Protein AF-A0A920LFT1-F1 (afdb_monomer_lite)

Secondary structure (DSSP, 8-state):
--HHHHHHHHHHHHHHHHHHGGG----GGGGS-----

Foldseek 3Di:
DDPVVVVVVVVVVVVVCVVCPVNDDDCVCVVDPDPPD

Sequence (37 aa):
MSRSDRMSKYNQLLRIEEELGDNAKFLGKDAFNVNLS

Structure (mmCIF, N/CA/C/O backbone):
data_AF-A0A920LFT1-F1
#
_entry.id   AF-A0A920LFT1-F1
#
loop_
_atom_site.group_PDB
_atom_site.id
_atom_site.type_symbol
_atom_site.label_atom_id
_atom_site.label_alt_id
_atom_site.label_comp_id
_atom_site.label_asym_id
_atom_site.label_entity_id
_atom_site.label_seq_id
_atom_site.pdbx_PDB_ins_code
_atom_site.Cartn_x
_atom_site.Cartn_y
_atom_site.Cartn_z
_atom_site.occupancy
_atom_site.B_iso_or_equiv
_atom_site.auth_seq_id
_atom_site.auth_comp_id
_atom_site.auth_asym_id
_atom_site.auth_atom_id
_atom_site.pdbx_PDB_model_num
ATOM 1 N N . MET A 1 1 ? 19.739 -1.721 8.606 1.00 60.41 1 MET A N 1
ATOM 2 C CA . MET A 1 1 ? 18.307 -1.649 8.961 1.00 60.41 1 MET A CA 1
ATOM 3 C C . MET A 1 1 ? 17.922 -2.986 9.566 1.00 60.41 1 MET A C 1
ATOM 5 O O . MET A 1 1 ? 18.022 -3.999 8.879 1.00 60.41 1 MET A O 1
ATOM 9 N N . SER A 1 2 ? 17.630 -3.011 10.864 1.00 82.00 2 SER A N 1
ATOM 10 C CA . SER A 1 2 ? 17.326 -4.241 11.599 1.00 82.00 2 SER A CA 1
ATOM 11 C C . SER A 1 2 ? 15.986 -4.830 11.138 1.00 82.00 2 SER A C 1
ATOM 13 O O . SER A 1 2 ? 15.160 -4.133 10.542 1.00 82.00 2 SER A O 1
ATOM 15 N N . ARG A 1 3 ? 15.740 -6.116 11.418 1.00 84.62 3 ARG A N 1
ATOM 16 C CA . ARG A 1 3 ? 14.456 -6.780 11.122 1.00 84.62 3 ARG A CA 1
ATOM 17 C C . ARG A 1 3 ? 13.285 -5.987 11.712 1.00 84.62 3 ARG A C 1
ATOM 19 O O . ARG A 1 3 ? 12.274 -5.805 11.042 1.00 84.62 3 ARG A O 1
ATOM 26 N N . SER A 1 4 ? 13.463 -5.454 12.919 1.00 86.44 4 SER A N 1
ATOM 27 C CA . SER A 1 4 ? 12.456 -4.664 13.632 1.00 86.44 4 SER A CA 1
ATOM 28 C C . SER A 1 4 ? 12.146 -3.328 12.956 1.00 86.44 4 SER A C 1
ATOM 30 O O . SER A 1 4 ? 10.977 -2.966 12.852 1.00 86.44 4 SER A O 1
ATOM 32 N N . ASP A 1 5 ? 13.157 -2.632 12.422 1.00 85.56 5 ASP A N 1
ATOM 33 C CA . ASP A 1 5 ? 12.952 -1.362 11.708 1.00 85.56 5 ASP A CA 1
ATOM 34 C C . ASP A 1 5 ? 12.080 -1.574 10.470 1.00 85.56 5 ASP A C 1
ATOM 36 O O . ASP A 1 5 ? 11.191 -0.779 10.176 1.00 85.56 5 ASP A O 1
ATOM 40 N N . ARG A 1 6 ? 12.300 -2.688 9.762 1.00 91.94 6 ARG A N 1
ATOM 41 C CA . ARG A 1 6 ? 11.499 -3.069 8.598 1.00 91.94 6 ARG A CA 1
ATOM 42 C C . ARG A 1 6 ? 10.058 -3.406 8.990 1.00 91.94 6 ARG A C 1
ATOM 44 O O . ARG A 1 6 ? 9.132 -2.902 8.363 1.00 91.94 6 ARG A O 1
ATOM 51 N N . MET A 1 7 ? 9.871 -4.215 10.034 1.00 93.44 7 MET A N 1
ATOM 52 C CA . MET A 1 7 ? 8.533 -4.595 10.511 1.00 93.44 7 MET A CA 1
ATOM 53 C C . MET A 1 7 ? 7.728 -3.381 10.989 1.00 93.44 7 MET A C 1
ATOM 55 O O . MET A 1 7 ? 6.549 -3.270 10.671 1.00 93.44 7 MET A O 1
ATOM 59 N N . SER A 1 8 ? 8.365 -2.437 11.686 1.00 93.69 8 SER A N 1
ATOM 60 C CA . SER A 1 8 ? 7.710 -1.212 12.159 1.00 93.69 8 SER A CA 1
ATOM 61 C C . SER A 1 8 ? 7.140 -0.375 11.008 1.00 93.69 8 SER A C 1
ATOM 63 O O . SER A 1 8 ? 6.006 0.097 11.089 1.00 93.69 8 SER A O 1
ATOM 65 N N . LYS A 1 9 ? 7.879 -0.258 9.893 1.00 92.69 9 LYS A N 1
ATOM 66 C CA . LYS A 1 9 ? 7.414 0.457 8.694 1.00 92.69 9 LYS A CA 1
ATOM 67 C C . LYS A 1 9 ? 6.202 -0.215 8.047 1.00 92.69 9 LYS A C 1
ATOM 69 O O . LYS A 1 9 ? 5.251 0.484 7.716 1.00 92.69 9 LYS A O 1
ATOM 74 N N . TYR A 1 10 ? 6.191 -1.543 7.924 1.00 94.94 10 TYR A N 1
ATOM 75 C CA . TYR A 1 10 ? 5.020 -2.261 7.404 1.00 94.94 10 TYR A CA 1
ATOM 76 C C . TYR A 1 10 ? 3.800 -2.118 8.316 1.00 94.94 10 TYR A C 1
ATOM 78 O O . TYR A 1 10 ? 2.717 -1.798 7.841 1.00 94.94 10 TYR A O 1
ATOM 86 N N . ASN A 1 11 ? 3.982 -2.251 9.630 1.00 94.81 11 ASN A N 1
ATOM 87 C CA . ASN A 1 11 ? 2.896 -2.072 10.598 1.00 94.81 11 ASN A CA 1
ATOM 88 C C . ASN A 1 11 ? 2.349 -0.639 10.611 1.00 94.81 11 ASN A C 1
ATOM 90 O O . ASN A 1 11 ? 1.204 -0.403 10.985 1.00 94.81 11 ASN A O 1
ATOM 94 N N . GLN A 1 12 ? 3.172 0.346 10.260 1.00 96.25 12 GLN A N 1
ATOM 95 C CA . GLN A 1 12 ? 2.710 1.716 10.099 1.00 96.25 12 GLN A CA 1
ATOM 96 C C . GLN A 1 12 ? 1.835 1.867 8.848 1.00 96.25 12 GLN A C 1
ATOM 98 O O . GLN A 1 12 ? 0.802 2.517 8.936 1.00 96.25 12 GLN A O 1
ATOM 103 N N . LEU A 1 13 ? 2.201 1.239 7.726 1.00 95.00 13 LEU A N 1
ATOM 104 C CA . LEU A 1 13 ? 1.374 1.240 6.513 1.00 95.00 13 LEU A CA 1
ATOM 105 C C . LEU A 1 13 ? 0.018 0.563 6.745 1.00 95.00 13 LEU A C 1
ATOM 107 O O . LEU A 1 13 ? -0.992 1.134 6.358 1.00 95.00 13 LEU A O 1
ATOM 111 N N . LEU A 1 14 ? -0.010 -0.580 7.440 1.00 93.88 14 LEU A N 1
ATOM 112 C CA . LEU A 1 14 ? -1.259 -1.283 7.771 1.00 93.88 14 LEU A CA 1
ATOM 113 C C . LEU A 1 14 ? -2.208 -0.420 8.613 1.00 93.88 14 LEU A C 1
ATOM 115 O O . LEU A 1 14 ? -3.394 -0.350 8.327 1.00 93.88 14 LEU A O 1
ATOM 119 N N . ARG A 1 15 ? -1.683 0.298 9.615 1.00 96.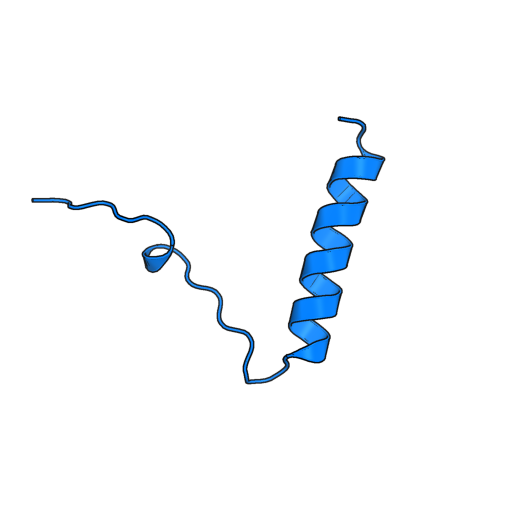50 15 ARG A N 1
ATOM 120 C CA . ARG A 1 15 ? -2.499 1.215 10.431 1.00 96.50 15 ARG A CA 1
ATOM 121 C C . ARG A 1 15 ? -3.058 2.384 9.620 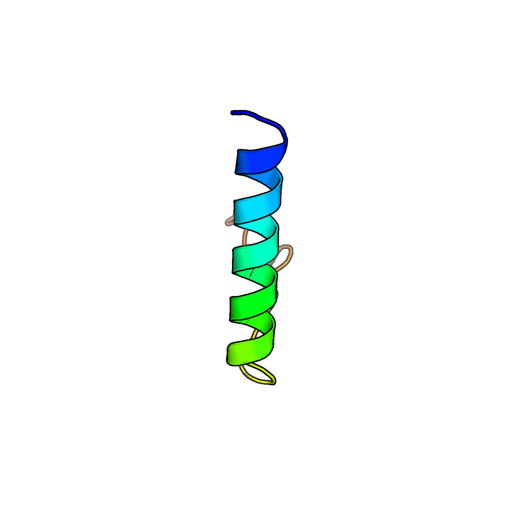1.00 96.50 15 ARG A C 1
ATOM 123 O O . ARG A 1 15 ? -4.190 2.782 9.844 1.00 96.50 15 ARG A O 1
ATOM 130 N N . ILE A 1 16 ? -2.270 2.924 8.688 1.00 95.00 16 ILE A N 1
ATOM 131 C CA . ILE A 1 16 ? -2.711 4.001 7.788 1.00 95.00 16 ILE A CA 1
ATOM 132 C C . ILE A 1 16 ? -3.787 3.488 6.820 1.00 95.00 16 ILE A C 1
ATOM 134 O O . ILE A 1 16 ? -4.743 4.198 6.537 1.00 95.00 16 ILE A O 1
ATOM 138 N N . GLU A 1 17 ? -3.648 2.260 6.320 1.00 94.69 17 GLU A N 1
ATOM 139 C CA . GLU A 1 17 ? -4.650 1.609 5.471 1.00 94.69 17 GLU A CA 1
ATOM 140 C C . GLU A 1 17 ? -5.972 1.395 6.225 1.00 94.69 17 GLU A C 1
ATOM 142 O O . GLU A 1 17 ? -7.027 1.764 5.716 1.00 94.69 17 GLU A O 1
ATOM 147 N N . GLU A 1 18 ? -5.912 0.898 7.465 1.00 94.94 18 GLU A N 1
ATOM 148 C CA . GLU A 1 18 ? -7.085 0.759 8.338 1.00 94.94 18 GLU A CA 1
ATOM 149 C C . GLU A 1 18 ? -7.747 2.110 8.659 1.00 94.94 1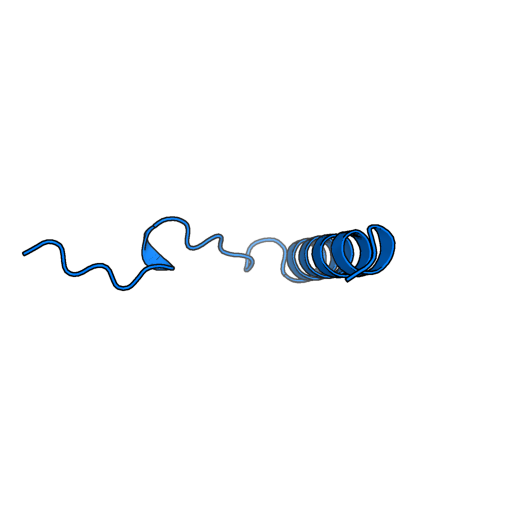8 GLU A C 1
ATOM 151 O O . GLU A 1 18 ? -8.972 2.206 8.648 1.00 94.94 18 GLU A O 1
ATOM 156 N N . GLU A 1 19 ? -6.962 3.163 8.917 1.00 96.62 19 GLU A N 1
ATOM 157 C CA . GLU A 1 19 ? -7.472 4.512 9.208 1.00 96.62 19 GLU A CA 1
ATOM 158 C C . GLU A 1 19 ? -8.165 5.151 7.994 1.00 96.62 19 GLU A C 1
ATOM 160 O O . GLU A 1 19 ? -9.175 5.841 8.136 1.00 96.62 19 GLU A O 1
ATOM 165 N N . LEU A 1 20 ? -7.640 4.914 6.790 1.00 95.38 20 LEU A N 1
ATOM 166 C CA . LEU A 1 20 ? -8.195 5.448 5.547 1.00 95.38 20 LEU A CA 1
ATOM 167 C C . LEU A 1 20 ? -9.431 4.675 5.061 1.00 95.38 20 LEU A C 1
ATOM 169 O O . LEU A 1 20 ? -10.251 5.254 4.339 1.00 95.38 20 LEU A O 1
ATOM 173 N N . GLY A 1 21 ? -9.572 3.401 5.445 1.00 94.00 21 GLY A N 1
ATOM 174 C CA . GLY A 1 21 ? -10.690 2.540 5.059 1.00 94.00 21 GLY A CA 1
ATOM 175 C C . GLY A 1 21 ? -10.899 2.533 3.543 1.00 94.00 21 GLY A C 1
ATOM 176 O O . GLY A 1 21 ? -9.964 2.309 2.777 1.00 94.00 21 GLY A O 1
ATOM 177 N N . ASP A 1 22 ? -12.111 2.869 3.099 1.00 93.50 22 ASP A N 1
ATOM 178 C CA . ASP A 1 22 ? -12.483 2.899 1.676 1.00 93.50 22 ASP A CA 1
ATOM 179 C C . ASP A 1 22 ? -11.696 3.927 0.837 1.00 93.50 22 ASP A C 1
ATOM 181 O O . ASP A 1 22 ? -11.679 3.846 -0.392 1.00 93.50 22 ASP A O 1
ATOM 185 N N . ASN A 1 23 ? -11.030 4.897 1.475 1.00 92.38 23 ASN A N 1
ATOM 186 C CA . ASN A 1 23 ? -10.188 5.877 0.784 1.00 92.38 23 ASN A CA 1
ATOM 187 C C . ASN A 1 23 ? -8.756 5.372 0.539 1.00 92.38 23 ASN A C 1
ATOM 189 O O . ASN A 1 23 ? -7.992 6.024 -0.180 1.00 92.38 23 ASN A O 1
ATOM 193 N N . ALA A 1 24 ? -8.360 4.237 1.125 1.00 93.00 24 ALA A N 1
ATOM 194 C CA . ALA A 1 24 ? -7.052 3.646 0.888 1.00 93.00 24 ALA A CA 1
ATOM 195 C C . ALA A 1 24 ? -6.989 3.053 -0.529 1.00 93.00 24 ALA A C 1
ATOM 197 O O . ALA A 1 24 ? -7.787 2.194 -0.901 1.00 93.00 24 ALA A O 1
ATOM 198 N N . LYS A 1 25 ? -6.013 3.486 -1.338 1.00 92.56 25 LYS A N 1
ATOM 199 C CA . LYS A 1 25 ? -5.823 2.973 -2.702 1.00 92.56 25 LYS A CA 1
ATOM 200 C C . LYS A 1 25 ? -4.423 2.406 -2.897 1.00 92.56 25 LYS A C 1
ATOM 202 O O . LYS A 1 25 ? -3.434 3.137 -2.869 1.00 92.56 25 LYS A O 1
ATOM 207 N N . PHE A 1 26 ? -4.346 1.112 -3.196 1.00 89.88 26 PHE A N 1
ATOM 208 C CA . PHE A 1 26 ? -3.112 0.486 -3.660 1.00 89.88 26 PHE A CA 1
ATOM 209 C C . PHE A 1 26 ? -2.883 0.802 -5.145 1.00 89.88 26 PHE A C 1
ATOM 211 O O . PHE A 1 26 ? -3.647 0.379 -6.009 1.00 89.88 26 PHE A O 1
ATOM 218 N N . LEU A 1 27 ? -1.821 1.555 -5.443 1.00 90.00 27 LEU A N 1
ATOM 219 C CA . LEU A 1 27 ? -1.520 2.029 -6.801 1.00 90.00 27 LEU A CA 1
ATOM 220 C C . LEU A 1 27 ? -0.888 0.960 -7.709 1.00 90.00 27 LEU A C 1
ATOM 222 O O . LEU A 1 27 ? -0.852 1.137 -8.921 1.00 90.00 27 LEU A O 1
ATOM 226 N N . GLY A 1 28 ? -0.394 -0.155 -7.161 1.00 89.50 28 GLY A N 1
ATOM 227 C CA . GLY A 1 28 ? 0.141 -1.266 -7.953 1.00 89.50 28 GLY A CA 1
ATOM 228 C C . GLY A 1 28 ? 1.167 -0.830 -9.006 1.00 89.50 28 GLY A C 1
ATOM 229 O O . GLY A 1 28 ? 2.225 -0.305 -8.668 1.00 89.50 28 GLY A O 1
ATOM 230 N N . LYS A 1 29 ? 0.859 -1.067 -10.289 1.00 88.88 29 LYS A N 1
ATOM 231 C CA . LYS A 1 29 ? 1.731 -0.702 -11.420 1.00 88.88 29 LYS A CA 1
ATOM 232 C C . LYS A 1 29 ? 1.751 0.799 -11.702 1.00 88.88 29 LYS A C 1
ATOM 234 O O . LYS A 1 29 ? 2.787 1.292 -12.131 1.00 88.8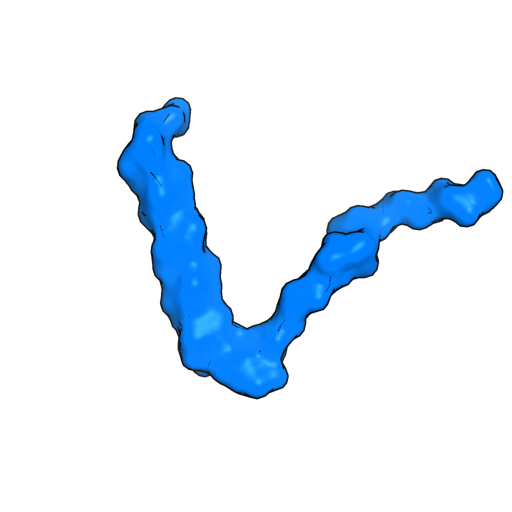8 29 LYS A O 1
ATOM 239 N N . ASP A 1 30 ? 0.675 1.515 -11.384 1.00 88.62 30 ASP A N 1
ATOM 240 C CA . ASP A 1 30 ? 0.583 2.970 -11.559 1.00 88.62 30 ASP A CA 1
ATOM 241 C C . ASP A 1 30 ? 1.545 3.714 -10.617 1.00 88.62 30 ASP A C 1
ATOM 243 O O . ASP A 1 30 ? 1.869 4.877 -10.840 1.00 88.62 30 ASP A O 1
ATOM 247 N N . ALA A 1 31 ? 2.045 3.039 -9.572 1.00 90.75 31 ALA A N 1
ATOM 248 C CA . ALA A 1 31 ? 3.097 3.567 -8.705 1.00 90.75 31 ALA A CA 1
ATOM 249 C C . ALA A 1 31 ? 4.442 3.740 -9.433 1.00 90.75 31 ALA A C 1
ATOM 251 O O . ALA A 1 31 ? 5.311 4.476 -8.962 1.00 90.75 31 ALA A O 1
ATOM 252 N N . PHE A 1 32 ? 4.636 3.052 -10.559 1.00 89.38 32 PHE A N 1
ATOM 253 C CA . PHE A 1 32 ? 5.854 3.120 -11.347 1.00 89.38 32 PHE A CA 1
ATOM 254 C C . PHE A 1 32 ? 5.585 3.950 -12.598 1.00 89.38 32 PHE A C 1
ATOM 256 O O . PHE A 1 32 ? 4.784 3.568 -13.446 1.00 89.38 32 PHE 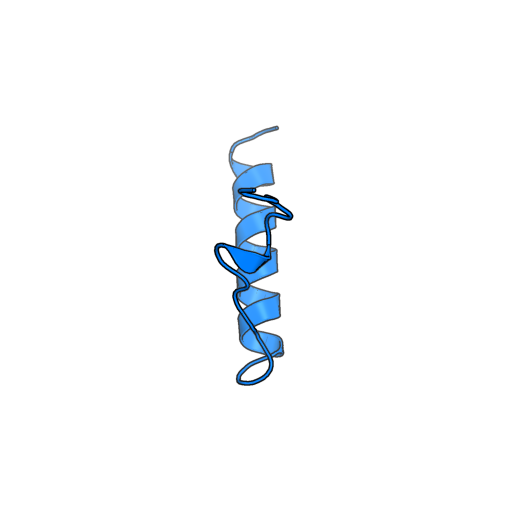A O 1
ATOM 263 N N . ASN A 1 33 ? 6.297 5.067 -12.751 1.00 84.38 33 ASN A N 1
ATOM 264 C CA . ASN A 1 33 ? 6.254 5.873 -13.972 1.00 84.38 33 ASN A CA 1
ATOM 265 C C . ASN A 1 33 ? 7.068 5.203 -15.096 1.00 84.38 33 ASN A C 1
ATOM 267 O O . ASN A 1 33 ? 8.101 5.713 -15.533 1.00 84.38 33 ASN A O 1
ATOM 271 N N . VAL A 1 34 ? 6.648 4.007 -15.507 1.00 82.31 34 VAL A N 1
ATOM 272 C CA . VAL A 1 34 ? 7.253 3.267 -16.613 1.00 82.31 34 VAL A CA 1
ATOM 273 C C . VAL A 1 34 ? 6.550 3.650 -17.909 1.00 82.31 34 VAL A C 1
ATOM 275 O O . VAL A 1 34 ? 5.515 3.095 -18.265 1.00 82.31 34 VAL A O 1
ATOM 278 N N . ASN A 1 35 ? 7.135 4.606 -18.631 1.00 75.06 35 ASN A N 1
ATOM 279 C CA . ASN A 1 35 ? 6.808 4.826 -20.036 1.00 75.06 35 ASN A CA 1
ATOM 280 C C . ASN A 1 35 ? 7.341 3.630 -20.836 1.00 75.06 35 ASN A C 1
ATOM 282 O O . ASN A 1 35 ? 8.507 3.606 -21.226 1.00 75.06 35 ASN A O 1
ATOM 286 N N . LEU A 1 36 ? 6.513 2.602 -21.012 1.00 69.06 36 LEU A N 1
ATOM 287 C CA . LEU A 1 36 ? 6.744 1.569 -22.017 1.00 69.06 36 LEU A CA 1
ATOM 288 C C . LEU A 1 36 ? 6.200 2.103 -23.343 1.00 69.06 36 LEU A C 1
ATOM 290 O O . LEU A 1 36 ? 5.034 1.892 -23.674 1.00 69.06 36 LEU A O 1
ATOM 294 N N . SER A 1 37 ? 7.056 2.868 -24.019 1.00 61.84 37 SER A N 1
ATOM 295 C CA . SER A 1 37 ? 6.900 3.303 -25.409 1.00 61.84 37 SER A CA 1
ATOM 296 C C . SER A 1 37 ? 7.408 2.233 -26.366 1.00 61.84 37 SER A C 1
ATOM 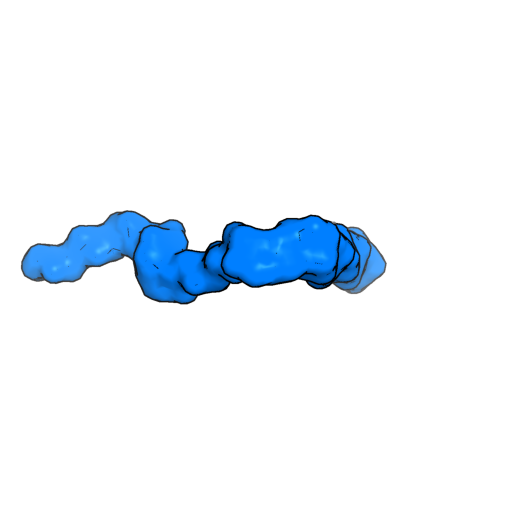298 O O . SER A 1 37 ? 8.473 1.647 -26.060 1.00 61.84 37 SER A O 1
#

Radius of gyration: 13.85 Å; chains: 1; bounding box: 31×13×39 Å

pLDDT: mean 88.75, std 8.84, range [60.41, 96.62]